Protein AF-X0Y8K2-F1 (afdb_monomer_lite)

pLDDT: mean 88.02, std 11.73, range [45.69, 98.31]

Structure (mmCIF, N/CA/C/O backbone):
data_AF-X0Y8K2-F1
#
_entry.id   AF-X0Y8K2-F1
#
loop_
_atom_site.group_PDB
_atom_site.id
_atom_site.type_symbol
_atom_site.label_atom_id
_atom_site.label_alt_id
_atom_site.label_comp_id
_atom_site.label_asym_id
_atom_site.label_entity_id
_atom_site.label_seq_id
_atom_site.pdbx_PDB_ins_code
_atom_site.Cartn_x
_atom_site.Cartn_y
_atom_site.Cartn_z
_atom_site.occupancy
_atom_site.B_iso_or_equiv
_atom_site.auth_seq_id
_atom_site.auth_comp_id
_atom_site.auth_asym_id
_atom_site.auth_atom_id
_atom_site.pdbx_PDB_model_num
ATOM 1 N N . ASN A 1 1 ? 6.240 12.258 16.664 1.00 70.44 1 ASN A N 1
ATOM 2 C CA . ASN A 1 1 ? 6.542 11.141 15.736 1.00 70.44 1 ASN A CA 1
ATOM 3 C C . ASN A 1 1 ? 5.474 10.070 15.923 1.00 70.44 1 ASN A C 1
ATOM 5 O O . ASN A 1 1 ? 5.512 9.379 16.932 1.00 70.44 1 ASN A O 1
ATOM 9 N N . ILE A 1 2 ? 4.526 9.967 14.984 1.00 82.00 2 ILE A N 1
ATOM 10 C CA . ILE A 1 2 ? 3.357 9.063 15.044 1.00 82.00 2 ILE A CA 1
ATOM 11 C C . ILE A 1 2 ? 3.775 7.587 15.203 1.00 82.00 2 ILE A C 1
ATOM 13 O O . ILE A 1 2 ? 3.076 6.825 15.855 1.00 82.00 2 ILE A O 1
ATOM 17 N N . LYS A 1 3 ? 4.962 7.187 14.711 1.00 82.06 3 LYS A N 1
ATOM 18 C CA . LYS A 1 3 ? 5.456 5.794 14.777 1.00 82.06 3 LYS A CA 1
ATOM 19 C C . LYS A 1 3 ? 5.640 5.234 16.194 1.00 82.06 3 LYS A C 1
ATOM 21 O O . LYS A 1 3 ? 5.830 4.033 16.331 1.00 82.06 3 LYS A O 1
ATOM 26 N N . LYS A 1 4 ? 5.695 6.093 17.216 1.00 90.62 4 LYS A N 1
ATOM 27 C CA . LYS A 1 4 ? 5.899 5.683 18.615 1.00 90.62 4 LYS A CA 1
ATOM 28 C C . LYS A 1 4 ? 4.590 5.443 19.366 1.00 90.62 4 LYS A C 1
ATOM 30 O O . LYS A 1 4 ? 4.645 4.973 20.492 1.00 90.62 4 LYS A O 1
ATOM 35 N N . LEU A 1 5 ? 3.461 5.802 18.761 1.00 93.62 5 LEU A N 1
ATOM 36 C CA . LEU A 1 5 ? 2.151 5.688 19.377 1.00 93.62 5 LEU A CA 1
ATOM 37 C C . LEU A 1 5 ? 1.551 4.315 19.080 1.00 93.62 5 LEU A C 1
ATOM 39 O O . LEU A 1 5 ? 1.656 3.794 17.967 1.00 93.62 5 LEU A O 1
ATOM 43 N N . THR A 1 6 ? 0.907 3.746 20.086 1.00 95.19 6 THR A N 1
ATOM 44 C CA . THR A 1 6 ? 0.021 2.591 19.966 1.00 95.19 6 THR A CA 1
ATOM 45 C C . THR A 1 6 ? -1.254 2.968 19.211 1.00 95.19 6 THR A C 1
ATOM 47 O O . THR A 1 6 ? -1.607 4.142 19.091 1.00 95.19 6 THR A O 1
ATOM 50 N N . LEU A 1 7 ? -1.995 1.966 18.728 1.00 93.25 7 LEU A N 1
ATOM 51 C CA . LEU A 1 7 ? -3.290 2.201 18.083 1.00 93.25 7 LEU A CA 1
ATOM 52 C C . LEU A 1 7 ? -4.264 2.946 19.012 1.00 93.25 7 LEU A C 1
ATOM 54 O O . LEU A 1 7 ? -4.947 3.859 18.564 1.00 93.25 7 LEU A O 1
ATOM 58 N N . VAL A 1 8 ? -4.285 2.598 20.302 1.00 94.88 8 VAL A N 1
ATOM 59 C CA . VAL A 1 8 ? -5.135 3.258 21.307 1.00 94.88 8 VAL A CA 1
ATOM 60 C C . VAL A 1 8 ? -4.773 4.737 21.439 1.00 94.88 8 VAL A C 1
ATOM 62 O O . VAL A 1 8 ? -5.652 5.593 21.422 1.00 94.88 8 VAL A O 1
ATOM 65 N N . GLU A 1 9 ? -3.482 5.061 21.506 1.00 95.94 9 GLU A N 1
ATOM 66 C CA . GLU A 1 9 ? -3.031 6.455 21.567 1.00 95.94 9 GLU A CA 1
ATOM 67 C C . GLU A 1 9 ? -3.372 7.230 20.290 1.00 95.94 9 GLU A C 1
ATOM 69 O O . GLU A 1 9 ? -3.782 8.383 20.379 1.00 95.94 9 GLU A O 1
ATOM 74 N N . LEU A 1 10 ? -3.261 6.606 19.111 1.00 95.25 10 LEU A N 1
ATOM 75 C CA . LEU A 1 10 ? -3.656 7.230 17.843 1.00 95.25 10 LEU A CA 1
ATOM 76 C C . LEU A 1 10 ? -5.156 7.516 17.779 1.00 95.25 10 LEU A C 1
ATOM 78 O O . LEU A 1 10 ? -5.551 8.578 17.307 1.00 95.25 10 LEU A O 1
ATOM 82 N N . LYS A 1 11 ? -5.983 6.597 18.280 1.00 94.69 11 LYS A N 1
ATOM 83 C CA . LYS A 1 11 ? -7.444 6.747 18.322 1.00 94.69 11 LYS A CA 1
ATOM 84 C C . LYS A 1 11 ? -7.908 7.854 19.267 1.00 94.69 11 LYS A C 1
ATOM 86 O O . LYS A 1 11 ? -8.941 8.473 19.034 1.00 94.69 11 LYS A O 1
ATOM 91 N N . ASN A 1 12 ? -7.104 8.164 20.280 1.00 94.56 12 ASN A N 1
ATOM 92 C C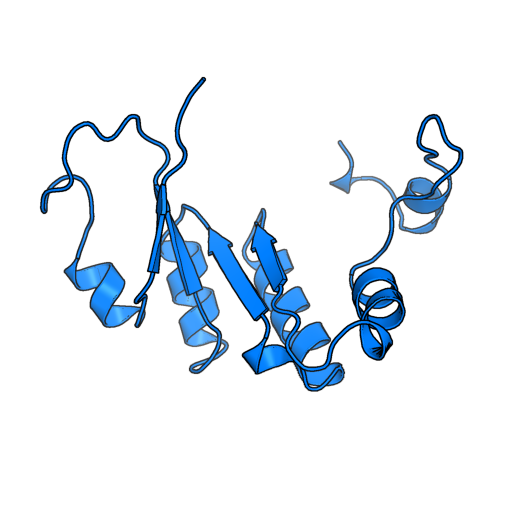A . ASN A 1 12 ? -7.359 9.282 21.182 1.00 94.56 12 ASN A CA 1
ATOM 93 C C . ASN A 1 12 ? -6.986 10.651 20.581 1.00 94.56 12 ASN A C 1
ATOM 95 O O . ASN A 1 12 ? -7.369 11.675 21.145 1.00 94.56 12 ASN A O 1
ATOM 99 N N . ILE A 1 13 ? -6.272 10.700 19.448 1.00 94.19 13 ILE A N 1
ATOM 100 C CA . ILE A 1 13 ? -6.016 11.951 18.726 1.00 94.19 13 ILE A CA 1
ATOM 101 C C . ILE A 1 13 ? -7.254 12.297 17.898 1.00 94.19 13 ILE A C 1
ATOM 103 O O . ILE A 1 13 ? -7.634 11.564 16.982 1.00 94.19 13 ILE A O 1
ATOM 107 N N . LYS A 1 14 ? -7.867 13.438 18.217 1.00 93.56 14 LYS A N 1
ATOM 108 C CA . LYS A 1 14 ? -9.054 13.955 17.534 1.00 93.56 14 LYS A CA 1
ATOM 109 C C . LYS A 1 14 ? -8.689 15.088 16.581 1.00 93.56 14 LYS A C 1
ATOM 111 O O . LYS A 1 14 ? -7.850 15.928 16.904 1.00 93.56 14 LYS A O 1
ATOM 116 N N . PHE A 1 15 ? -9.338 15.112 15.423 1.00 94.00 15 PHE A N 1
ATOM 117 C CA . PHE A 1 15 ? -9.383 16.291 14.559 1.00 94.00 15 PHE A CA 1
ATOM 118 C C . PHE A 1 15 ? -10.281 17.374 15.184 1.00 94.00 15 PHE A C 1
ATOM 120 O O . PHE A 1 15 ? -11.033 17.096 16.119 1.00 94.00 15 PHE A O 1
ATOM 127 N N . GLU A 1 16 ? -10.229 18.606 14.667 1.00 96.06 16 GLU A N 1
ATOM 128 C CA . GLU A 1 16 ? -11.033 19.739 15.174 1.00 96.06 16 GLU A CA 1
ATOM 129 C C . GLU A 1 16 ? -12.548 19.468 15.148 1.00 96.06 16 GLU A C 1
ATOM 131 O O . GLU A 1 16 ? -13.294 19.993 15.969 1.00 96.06 16 GLU A O 1
ATOM 136 N N . ASP A 1 17 ? -12.998 18.603 14.239 1.00 95.69 17 ASP A N 1
ATOM 137 C CA . ASP A 1 17 ? -14.390 18.167 14.097 1.00 95.69 17 ASP A CA 1
ATOM 138 C C . ASP A 1 17 ? -14.722 16.880 14.879 1.00 95.69 17 ASP A C 1
ATOM 140 O O . ASP A 1 17 ? -15.729 16.225 14.612 1.00 95.69 17 ASP A O 1
ATOM 144 N N . ASN A 1 18 ? -13.884 16.510 15.852 1.00 94.44 18 ASN A N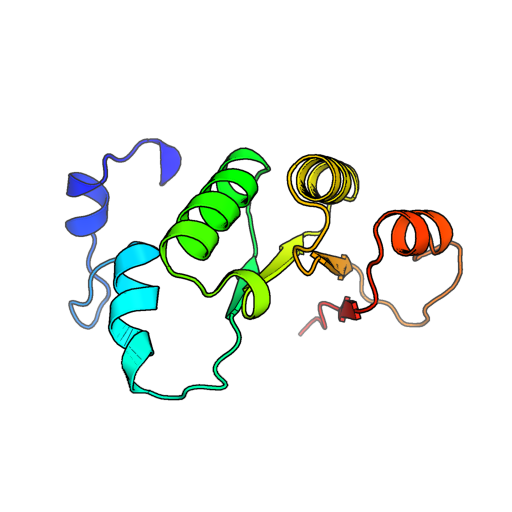 1
ATOM 145 C CA . ASN A 1 18 ? -13.993 15.318 16.700 1.00 94.44 18 ASN A CA 1
ATOM 146 C C . ASN A 1 18 ? -13.861 13.964 15.985 1.00 94.44 18 ASN A C 1
ATOM 148 O O . ASN A 1 18 ? -14.024 12.922 16.635 1.00 94.44 18 ASN A O 1
ATOM 152 N N . ARG A 1 19 ? -13.525 13.932 14.689 1.00 94.12 19 ARG A N 1
ATOM 153 C CA . ARG A 1 19 ? -13.183 12.672 14.016 1.00 94.12 19 ARG A CA 1
ATOM 154 C C . ARG A 1 19 ? -11.895 12.084 14.583 1.00 94.12 19 ARG A C 1
ATOM 156 O O . ARG A 1 19 ? -11.024 12.793 15.082 1.00 94.12 19 ARG A O 1
ATOM 163 N N . GLU A 1 20 ? -11.773 10.770 14.475 1.00 95.38 20 GLU A N 1
ATOM 164 C CA . GLU A 1 20 ? -10.572 10.023 14.851 1.00 95.38 20 GLU A CA 1
ATOM 165 C C . GLU A 1 20 ? -9.725 9.707 13.626 1.00 95.38 20 GLU A C 1
ATOM 167 O O . GLU A 1 20 ? -10.228 9.656 12.502 1.00 95.38 20 GLU A O 1
ATOM 172 N N . ILE A 1 21 ? -8.444 9.416 13.852 1.00 94.94 21 ILE A N 1
ATOM 173 C CA . ILE A 1 21 ? -7.589 8.832 12.819 1.00 94.94 21 ILE A CA 1
ATOM 174 C C . ILE A 1 21 ? -8.132 7.429 12.479 1.00 94.94 21 ILE A C 1
ATOM 176 O O . ILE A 1 21 ? -8.185 6.560 13.361 1.00 94.94 21 ILE A O 1
ATOM 180 N N . PRO A 1 22 ? -8.544 7.172 11.225 1.00 95.19 22 PRO A N 1
ATOM 181 C CA . PRO A 1 22 ? -9.011 5.856 10.831 1.00 95.19 22 PRO A CA 1
ATOM 182 C C . PRO A 1 22 ? -7.829 4.921 10.552 1.00 95.19 22 PRO A C 1
ATOM 184 O O . PRO A 1 22 ? -6.732 5.332 10.172 1.00 95.19 22 PRO A O 1
ATOM 187 N N . THR A 1 23 ? -8.076 3.633 10.718 1.00 95.31 23 THR A N 1
ATOM 188 C CA . THR A 1 23 ? -7.265 2.549 10.169 1.00 95.31 23 THR A CA 1
ATOM 189 C C . THR A 1 23 ? -7.660 2.301 8.716 1.00 95.31 23 THR A C 1
ATOM 191 O O . THR A 1 23 ? -8.770 2.622 8.296 1.00 95.31 23 THR A O 1
ATOM 194 N N . THR A 1 24 ? -6.778 1.668 7.945 1.00 94.81 24 THR A N 1
ATOM 195 C CA . THR A 1 24 ? -7.074 1.264 6.561 1.00 94.81 24 THR A CA 1
ATOM 196 C C . THR A 1 24 ? -8.328 0.387 6.468 1.00 94.81 24 THR A C 1
ATOM 198 O O . THR A 1 24 ? -9.157 0.601 5.592 1.00 94.81 24 THR A O 1
ATOM 201 N N . ILE A 1 25 ? -8.506 -0.541 7.414 1.00 95.06 25 ILE A N 1
ATOM 202 C CA . ILE A 1 25 ? -9.675 -1.431 7.490 1.00 95.06 25 ILE A CA 1
ATOM 203 C C . ILE A 1 25 ? -10.969 -0.629 7.662 1.00 95.06 25 ILE A C 1
ATOM 205 O O . ILE A 1 25 ? -11.954 -0.885 6.978 1.00 95.06 25 ILE A O 1
ATOM 209 N N . GLU A 1 26 ? -10.973 0.370 8.548 1.00 95.38 26 GLU A N 1
ATOM 210 C CA . GLU A 1 26 ? -12.149 1.227 8.741 1.00 95.38 26 GLU A CA 1
ATOM 211 C C . GLU A 1 26 ? -12.457 2.060 7.496 1.00 95.38 26 GLU A C 1
ATOM 213 O O . GLU A 1 26 ? -13.627 2.235 7.172 1.00 95.38 26 GLU A O 1
ATOM 218 N N . VAL A 1 27 ? -11.433 2.535 6.775 1.00 93.69 27 VAL A N 1
ATOM 219 C CA . VAL A 1 27 ? -11.628 3.245 5.500 1.00 93.69 27 VAL A CA 1
ATOM 220 C C . VAL A 1 27 ? -12.269 2.329 4.458 1.00 93.69 27 VAL A C 1
ATOM 222 O O . VAL A 1 27 ? -13.225 2.740 3.805 1.00 93.69 27 VAL A O 1
ATOM 225 N N . PHE A 1 28 ? -11.781 1.096 4.309 1.00 92.50 28 PHE A N 1
ATOM 226 C CA . PHE A 1 28 ? -12.334 0.140 3.345 1.00 92.50 28 PHE A CA 1
ATOM 227 C C . PHE A 1 28 ? -13.782 -0.230 3.683 1.00 92.50 28 PHE A C 1
ATOM 229 O O . PHE A 1 28 ? -14.653 -0.054 2.835 1.00 92.50 28 PHE A O 1
ATOM 236 N N . ASN A 1 29 ? -14.067 -0.598 4.936 1.00 91.62 29 ASN A N 1
ATOM 237 C CA . ASN A 1 29 ? -15.431 -0.883 5.403 1.00 91.62 29 ASN A CA 1
ATOM 238 C C . ASN A 1 29 ? -16.385 0.304 5.203 1.00 91.62 29 ASN A C 1
ATOM 240 O O . ASN A 1 29 ? -17.528 0.135 4.786 1.00 91.62 29 ASN A O 1
ATOM 244 N N . ALA A 1 30 ? -15.931 1.525 5.501 1.00 90.81 30 ALA A N 1
ATOM 245 C CA . ALA A 1 30 ? -16.769 2.710 5.361 1.00 90.81 30 ALA A CA 1
ATOM 246 C C . ALA A 1 30 ? -17.133 3.002 3.900 1.00 90.81 30 ALA A C 1
ATOM 248 O O . ALA A 1 30 ? -18.153 3.636 3.655 1.00 90.81 30 ALA A O 1
ATOM 249 N N . LEU A 1 31 ? -16.314 2.565 2.941 1.00 88.19 31 LEU A N 1
ATOM 250 C CA . LEU A 1 31 ? -16.473 2.873 1.520 1.00 88.19 31 LEU A CA 1
ATOM 251 C C . LEU A 1 31 ? -17.034 1.709 0.695 1.00 88.19 31 LEU A C 1
ATOM 253 O O . LEU A 1 31 ? -17.452 1.939 -0.437 1.00 88.19 31 LEU A O 1
ATOM 257 N N . GLU A 1 32 ? -17.119 0.509 1.274 1.00 82.00 32 GLU A N 1
ATOM 258 C CA . GLU A 1 32 ? -17.598 -0.723 0.631 1.00 82.00 32 GLU A CA 1
ATOM 259 C C . GLU A 1 32 ? -18.940 -0.538 -0.104 1.00 82.00 32 GLU A C 1
ATOM 261 O O . GLU A 1 32 ? -19.126 -1.040 -1.208 1.00 82.00 32 GLU A O 1
ATOM 266 N N . ASN A 1 33 ? -19.850 0.262 0.463 1.00 76.00 33 ASN A N 1
ATOM 267 C CA . ASN A 1 33 ? -21.205 0.456 -0.063 1.00 76.00 33 ASN A CA 1
ATOM 268 C C . ASN A 1 33 ? -21.380 1.677 -0.984 1.00 76.00 33 ASN A C 1
ATOM 270 O O . ASN A 1 33 ? -22.480 1.902 -1.489 1.00 76.00 33 ASN A O 1
ATOM 274 N N . TYR A 1 34 ? -20.349 2.508 -1.173 1.00 72.06 34 TYR A N 1
ATOM 275 C CA . TYR A 1 34 ? -20.523 3.822 -1.810 1.00 72.06 34 TYR A CA 1
ATOM 276 C C . TYR A 1 34 ? -20.330 3.816 -3.331 1.00 72.06 34 TYR A C 1
ATOM 278 O O . TYR A 1 34 ? -20.919 4.661 -4.003 1.00 72.06 34 TYR A O 1
ATOM 286 N N . ALA A 1 35 ? -19.561 2.874 -3.886 1.00 63.59 35 ALA A N 1
ATOM 287 C CA . ALA A 1 35 ? -19.498 2.615 -5.327 1.00 63.59 35 ALA A CA 1
ATOM 288 C C . ALA A 1 35 ? -18.709 1.331 -5.618 1.00 63.59 35 ALA A C 1
ATOM 290 O O . ALA A 1 35 ? -17.568 1.193 -5.178 1.00 63.59 35 ALA A O 1
ATOM 291 N N . ASN A 1 36 ? -19.260 0.445 -6.455 1.00 73.12 36 ASN A N 1
ATOM 292 C CA . ASN A 1 36 ? -18.552 -0.760 -6.911 1.00 73.12 36 ASN A CA 1
ATOM 293 C C . ASN A 1 36 ? -17.248 -0.437 -7.667 1.00 73.12 36 ASN A C 1
ATOM 295 O O . ASN A 1 36 ? -16.326 -1.253 -7.655 1.00 73.12 36 ASN A O 1
ATOM 299 N N . ASP A 1 37 ? -17.149 0.764 -8.246 1.00 82.62 37 ASP A N 1
ATOM 300 C CA . ASP A 1 37 ? -16.041 1.200 -9.105 1.00 82.62 37 ASP A CA 1
ATOM 301 C C . ASP A 1 37 ? -15.021 2.111 -8.400 1.00 82.62 37 ASP A C 1
ATOM 303 O O . ASP A 1 37 ? -14.168 2.719 -9.055 1.00 82.62 37 ASP A O 1
ATOM 307 N N . LEU A 1 38 ? -15.097 2.248 -7.071 1.00 89.12 38 LEU A N 1
ATOM 308 C CA . LEU A 1 38 ? -14.145 3.074 -6.333 1.00 89.12 38 LEU A CA 1
ATOM 309 C C . LEU A 1 38 ? -12.722 2.506 -6.455 1.00 89.12 38 LEU A C 1
ATOM 311 O O . LEU A 1 38 ? -12.499 1.314 -6.256 1.00 89.12 38 LEU A O 1
ATOM 315 N N . ARG A 1 39 ? -11.751 3.378 -6.743 1.00 91.56 39 ARG A N 1
ATOM 316 C CA . ARG A 1 39 ? -10.318 3.052 -6.755 1.00 91.56 39 ARG A CA 1
ATOM 317 C C . ARG A 1 39 ? -9.587 3.824 -5.669 1.00 91.56 39 ARG A C 1
ATOM 319 O O . ARG A 1 39 ? -9.899 4.985 -5.410 1.00 91.56 39 ARG A O 1
ATOM 326 N N . TYR A 1 40 ? -8.587 3.188 -5.076 1.00 93.50 40 TYR A N 1
ATOM 327 C CA . TYR A 1 40 ? -7.790 3.743 -3.993 1.00 93.50 40 TYR A CA 1
ATOM 328 C C . TYR A 1 40 ? -6.381 4.031 -4.495 1.00 93.50 40 TYR A C 1
ATOM 330 O O . TYR A 1 40 ? -5.648 3.117 -4.855 1.00 93.50 40 TYR A O 1
ATOM 338 N N . SER A 1 41 ? -5.991 5.303 -4.481 1.00 94.44 41 SER A N 1
ATOM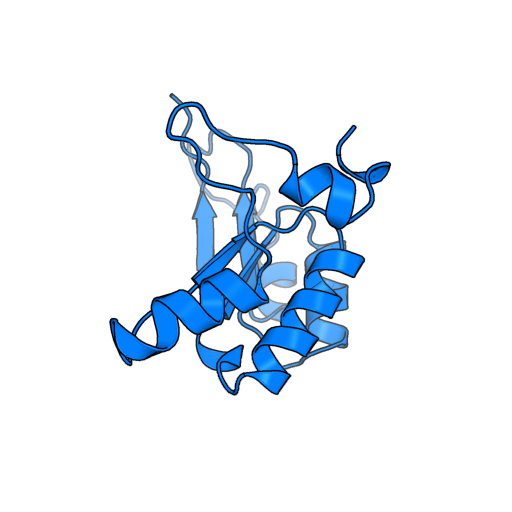 339 C CA . SER A 1 41 ? -4.598 5.711 -4.664 1.00 94.44 41 SER A CA 1
ATOM 340 C C . SER A 1 41 ? -3.967 5.884 -3.288 1.00 94.44 41 SER A C 1
ATOM 342 O O . SER A 1 41 ? -4.419 6.717 -2.501 1.00 94.44 41 SER A O 1
ATOM 344 N N . CYS A 1 42 ? -2.953 5.085 -2.976 1.00 96.19 42 CYS A N 1
ATOM 345 C CA . CYS A 1 42 ? -2.365 5.010 -1.646 1.00 96.19 42 CYS A CA 1
ATOM 346 C C . CYS A 1 42 ? -0.884 5.388 -1.672 1.00 96.19 42 CYS A C 1
ATOM 348 O O . CYS A 1 42 ? -0.040 4.576 -2.058 1.00 96.19 42 CYS A O 1
ATOM 350 N N . ASP A 1 43 ? -0.570 6.581 -1.162 1.00 94.81 43 ASP A N 1
ATOM 351 C CA . ASP A 1 43 ? 0.808 6.957 -0.860 1.00 94.81 43 ASP A CA 1
ATOM 352 C C . ASP A 1 43 ? 1.314 6.150 0.331 1.00 94.81 43 ASP A C 1
ATOM 354 O O . ASP A 1 43 ? 0.720 6.139 1.416 1.00 94.81 43 ASP A O 1
ATOM 358 N N . ILE A 1 44 ? 2.447 5.485 0.138 1.00 95.25 44 ILE A N 1
ATOM 359 C CA . ILE A 1 44 ? 3.115 4.744 1.202 1.00 95.25 44 ILE A CA 1
ATOM 360 C C . ILE A 1 44 ? 4.352 5.495 1.682 1.00 95.25 44 ILE A C 1
ATOM 362 O O . ILE A 1 44 ? 4.928 6.331 0.996 1.00 95.25 44 ILE A O 1
ATOM 366 N N . ARG A 1 45 ? 4.744 5.213 2.924 1.00 90.00 45 ARG A N 1
ATOM 367 C CA . ARG A 1 45 ? 5.940 5.810 3.534 1.00 90.00 45 ARG A CA 1
ATOM 368 C C . ARG A 1 45 ? 7.154 4.890 3.462 1.00 90.00 45 ARG A C 1
ATOM 370 O O . ARG A 1 45 ? 8.292 5.349 3.502 1.00 90.00 45 ARG A O 1
ATOM 377 N N . ASP A 1 46 ? 6.915 3.586 3.538 1.00 93.31 46 ASP A N 1
ATOM 378 C CA . ASP A 1 46 ? 7.952 2.568 3.559 1.00 93.31 46 ASP A CA 1
ATOM 379 C C . ASP A 1 46 ? 7.410 1.228 3.054 1.00 93.31 46 ASP A C 1
ATOM 381 O O . ASP A 1 46 ? 6.200 0.990 3.009 1.00 93.31 46 ASP A O 1
ATOM 385 N N . ILE A 1 47 ? 8.335 0.336 2.692 1.00 96.81 47 ILE A N 1
ATOM 386 C CA . ILE A 1 47 ? 8.009 -0.988 2.158 1.00 96.81 47 ILE A CA 1
ATOM 387 C C . ILE A 1 47 ? 7.104 -1.793 3.090 1.00 96.81 47 ILE A C 1
ATOM 389 O O . ILE A 1 47 ? 6.198 -2.470 2.619 1.00 96.81 47 ILE A O 1
ATOM 393 N N . LYS A 1 48 ? 7.313 -1.715 4.409 1.00 96.25 48 LYS A N 1
ATOM 394 C CA . LYS A 1 48 ? 6.529 -2.497 5.369 1.00 96.25 48 LYS A CA 1
ATOM 395 C C . LYS A 1 48 ? 5.060 -2.080 5.323 1.00 96.25 48 LYS A C 1
ATOM 397 O O . LYS A 1 48 ? 4.189 -2.943 5.365 1.00 96.25 48 LYS A O 1
ATOM 402 N N . THR A 1 49 ? 4.792 -0.778 5.221 1.00 95.56 49 THR A N 1
ATOM 403 C CA . THR A 1 49 ? 3.434 -0.265 5.012 1.00 95.56 49 THR A CA 1
ATOM 404 C C . THR A 1 49 ? 2.843 -0.753 3.689 1.00 95.56 49 THR A C 1
ATOM 406 O O . THR A 1 49 ? 1.705 -1.209 3.694 1.00 95.56 49 THR A O 1
ATOM 409 N N . GLY A 1 50 ? 3.607 -0.723 2.592 1.00 97.56 50 GLY A N 1
ATOM 410 C CA . GLY A 1 50 ? 3.140 -1.213 1.289 1.00 97.56 50 GLY A CA 1
ATOM 411 C C . GLY A 1 50 ? 2.783 -2.702 1.291 1.00 97.56 50 GLY A C 1
ATOM 412 O O . GLY A 1 50 ? 1.703 -3.067 0.843 1.00 97.56 50 GLY A O 1
ATOM 413 N N . LEU A 1 51 ? 3.633 -3.551 1.875 1.00 98.31 51 LEU A N 1
ATOM 414 C CA . LEU A 1 51 ? 3.356 -4.986 2.013 1.00 98.31 51 LEU A CA 1
ATOM 415 C C . LEU A 1 51 ? 2.083 -5.234 2.829 1.00 98.31 51 LEU A C 1
ATOM 417 O O . LEU A 1 51 ? 1.210 -5.978 2.401 1.00 98.31 51 LEU A O 1
ATOM 421 N N . LYS A 1 52 ? 1.926 -4.546 3.969 1.00 97.56 52 LYS A N 1
ATOM 422 C CA . LYS A 1 52 ? 0.734 -4.737 4.803 1.00 97.56 52 LYS A CA 1
ATOM 423 C C . LYS A 1 52 ? -0.547 -4.228 4.133 1.00 97.56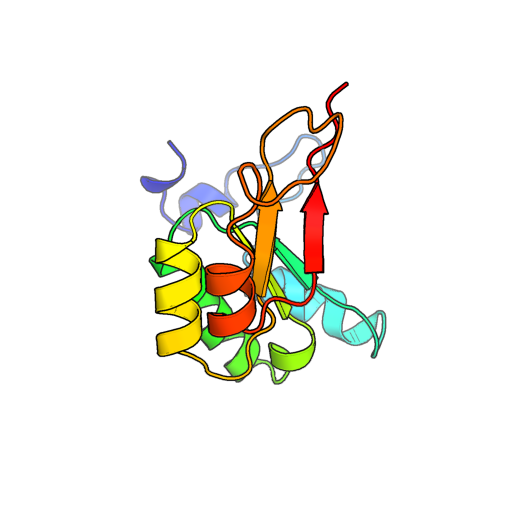 52 LYS A C 1
ATOM 425 O O . LYS A 1 52 ? -1.617 -4.770 4.394 1.00 97.56 52 LYS A O 1
ATOM 430 N N . LEU A 1 53 ? -0.452 -3.201 3.289 1.00 98.06 53 LEU A N 1
ATOM 431 C CA . LEU A 1 53 ? -1.575 -2.734 2.478 1.00 98.06 53 LEU A CA 1
ATOM 432 C C . LEU A 1 53 ? -2.003 -3.796 1.455 1.00 98.06 53 LEU A C 1
ATOM 434 O O . LEU A 1 53 ? -3.200 -4.024 1.319 1.00 98.06 53 LEU A O 1
ATOM 438 N N . ILE A 1 54 ? -1.048 -4.466 0.794 1.00 98.25 54 ILE A N 1
ATOM 439 C CA . ILE A 1 54 ? -1.329 -5.579 -0.131 1.00 98.25 54 ILE A CA 1
ATOM 440 C C . ILE A 1 54 ? -2.056 -6.714 0.601 1.00 98.25 54 ILE A C 1
ATOM 442 O O . ILE A 1 54 ? -3.076 -7.188 0.102 1.00 98.25 54 ILE A O 1
ATOM 446 N N . ASP A 1 55 ? -1.595 -7.093 1.800 1.00 98.06 55 ASP A N 1
ATOM 447 C CA . ASP A 1 55 ? -2.260 -8.118 2.619 1.00 98.06 55 ASP A CA 1
ATOM 448 C C . ASP A 1 55 ? -3.722 -7.747 2.898 1.00 98.06 55 ASP A C 1
ATOM 450 O O . ASP A 1 55 ? -4.629 -8.515 2.595 1.00 98.06 55 ASP A O 1
ATOM 454 N N . ILE A 1 56 ? -3.959 -6.541 3.429 1.00 97.00 56 ILE A N 1
ATOM 455 C CA . ILE A 1 56 ? -5.308 -6.083 3.794 1.00 97.00 56 ILE A CA 1
ATOM 456 C C . ILE A 1 56 ? -6.202 -6.001 2.551 1.00 97.00 56 ILE A C 1
ATOM 458 O O . ILE A 1 56 ? -7.345 -6.436 2.587 1.00 97.00 56 ILE A O 1
ATOM 462 N N . ALA A 1 57 ? -5.701 -5.469 1.438 1.00 95.69 57 ALA A N 1
ATOM 463 C CA . ALA A 1 57 ? -6.481 -5.365 0.208 1.00 95.69 57 ALA A CA 1
ATOM 464 C C . ALA A 1 57 ? -6.839 -6.734 -0.389 1.00 95.69 57 ALA A C 1
ATOM 466 O O . ALA A 1 57 ? -7.906 -6.886 -0.981 1.00 95.69 57 ALA A O 1
ATOM 467 N N . THR A 1 58 ? -5.965 -7.727 -0.208 1.00 96.12 58 THR A N 1
ATOM 468 C CA . THR A 1 58 ? -6.226 -9.119 -0.596 1.00 96.12 58 THR A CA 1
ATOM 469 C C . THR A 1 58 ? -7.292 -9.743 0.301 1.00 96.12 58 THR A C 1
ATOM 471 O O . THR A 1 58 ? -8.211 -10.377 -0.205 1.00 96.12 58 THR A O 1
ATOM 474 N N . GLU A 1 59 ? -7.213 -9.527 1.618 1.00 95.50 59 GLU A N 1
ATOM 475 C CA . GLU A 1 59 ? -8.225 -9.986 2.584 1.00 95.50 59 GLU A CA 1
ATOM 476 C C . GLU A 1 59 ? -9.622 -9.406 2.289 1.00 95.50 59 GLU A C 1
ATOM 478 O O . GLU A 1 59 ? -10.627 -10.061 2.552 1.00 95.50 59 GLU A O 1
ATOM 483 N N . PHE A 1 60 ? -9.677 -8.200 1.719 1.00 93.06 60 PHE A N 1
ATOM 484 C CA . PHE A 1 60 ? -10.907 -7.495 1.349 1.00 93.06 60 PHE A CA 1
ATOM 485 C C . PHE A 1 60 ? -11.398 -7.767 -0.083 1.00 93.06 60 PHE A C 1
ATOM 487 O O . PHE A 1 60 ? -12.429 -7.224 -0.462 1.00 93.06 60 PHE A O 1
ATOM 494 N N . ASP A 1 61 ? -10.678 -8.564 -0.882 1.00 92.62 61 ASP A N 1
ATOM 495 C CA . ASP A 1 61 ? -10.977 -8.797 -2.307 1.00 92.62 61 ASP A CA 1
ATOM 496 C C . ASP A 1 61 ? -11.106 -7.495 -3.133 1.00 92.62 61 ASP A C 1
ATOM 498 O O . ASP A 1 61 ? -11.983 -7.335 -3.979 1.00 92.62 61 ASP A O 1
ATOM 502 N N . ILE A 1 62 ? -10.223 -6.524 -2.862 1.00 93.12 62 ILE A N 1
ATOM 503 C CA . ILE A 1 62 ? -10.176 -5.224 -3.564 1.00 93.12 62 ILE A CA 1
ATOM 504 C C . ILE A 1 62 ? -8.792 -4.897 -4.130 1.00 93.12 62 ILE A C 1
ATOM 506 O O . ILE A 1 62 ? -8.512 -3.745 -4.464 1.00 93.12 62 ILE A O 1
ATOM 510 N N . LEU A 1 63 ? -7.885 -5.876 -4.200 1.00 95.31 63 LEU A N 1
ATOM 511 C CA . LEU A 1 63 ? -6.499 -5.655 -4.627 1.00 95.31 63 LEU A CA 1
ATOM 512 C C . LEU A 1 63 ? -6.406 -5.014 -6.024 1.00 95.31 63 LEU A C 1
ATOM 514 O O . LEU A 1 63 ? -5.532 -4.186 -6.267 1.00 95.31 63 LEU A O 1
ATOM 518 N N . ASP A 1 64 ? -7.329 -5.355 -6.923 1.00 94.25 64 ASP A N 1
ATOM 519 C CA . ASP A 1 64 ? -7.458 -4.797 -8.274 1.00 94.25 64 ASP A CA 1
ATOM 520 C C . ASP A 1 64 ? -7.894 -3.319 -8.296 1.00 94.25 64 ASP A C 1
ATOM 522 O O . ASP A 1 64 ? -7.719 -2.631 -9.305 1.00 94.25 64 ASP A O 1
ATOM 526 N N . LYS A 1 65 ? -8.417 -2.814 -7.174 1.00 93.69 65 LYS A N 1
ATOM 527 C CA . LYS A 1 65 ? -8.825 -1.418 -6.969 1.00 93.69 65 LYS A CA 1
ATOM 528 C C . LYS A 1 65 ? -7.760 -0.583 -6.256 1.00 93.69 65 LYS A C 1
ATOM 530 O O . LYS A 1 65 ? -7.962 0.623 -6.105 1.00 93.69 65 LYS A O 1
ATOM 535 N N . ILE A 1 66 ? -6.655 -1.187 -5.809 1.00 95.88 66 ILE A N 1
ATOM 536 C CA . ILE A 1 66 ? -5.556 -0.491 -5.129 1.00 95.88 66 ILE A CA 1
ATOM 537 C C . ILE A 1 66 ? -4.459 -0.100 -6.118 1.00 95.88 66 ILE A C 1
ATOM 539 O O . ILE A 1 66 ? -3.936 -0.924 -6.867 1.00 95.88 66 ILE A O 1
ATOM 543 N N . GLU A 1 67 ? -4.039 1.157 -6.036 1.00 96.88 67 GLU A N 1
ATOM 544 C CA . GLU A 1 67 ? -2.862 1.699 -6.701 1.00 96.88 67 GLU A CA 1
ATOM 545 C C . GLU A 1 67 ? -1.895 2.213 -5.630 1.00 96.88 67 GLU A C 1
ATOM 547 O O . GLU A 1 67 ? -2.237 3.102 -4.851 1.00 96.88 67 GLU A O 1
ATOM 552 N N . ILE A 1 68 ? -0.686 1.649 -5.561 1.00 97.69 68 ILE A N 1
ATOM 553 C CA . ILE A 1 68 ? 0.338 2.103 -4.611 1.00 97.69 68 ILE A CA 1
ATOM 554 C C . ILE A 1 68 ? 1.230 3.137 -5.294 1.00 97.69 68 ILE A C 1
ATOM 556 O O . ILE A 1 68 ? 1.887 2.831 -6.294 1.00 97.69 68 ILE A O 1
ATOM 560 N N . THR A 1 69 ? 1.278 4.342 -4.728 1.00 95.25 69 THR A N 1
ATOM 561 C CA . THR A 1 69 ? 2.095 5.460 -5.209 1.00 95.25 69 THR A CA 1
ATOM 562 C C . THR A 1 69 ? 3.350 5.619 -4.351 1.00 95.25 69 THR A C 1
ATOM 564 O O . THR A 1 69 ? 3.288 5.674 -3.121 1.00 95.25 69 THR A O 1
ATOM 567 N N . GLU A 1 70 ? 4.519 5.682 -4.993 1.00 94.31 70 GLU A N 1
ATOM 568 C CA . GLU A 1 70 ? 5.808 5.836 -4.304 1.00 94.31 70 GLU A CA 1
ATOM 569 C C . GLU A 1 70 ? 6.874 6.431 -5.240 1.00 94.31 70 GLU A C 1
ATOM 571 O O . GLU A 1 70 ? 6.867 6.234 -6.456 1.00 94.31 70 GLU A O 1
ATOM 576 N N . ARG A 1 71 ? 7.813 7.180 -4.661 1.00 90.88 71 ARG A N 1
ATOM 577 C CA . ARG A 1 71 ? 8.912 7.853 -5.366 1.00 90.88 71 ARG A CA 1
ATOM 578 C C . ARG A 1 71 ? 10.133 6.949 -5.505 1.00 90.88 71 ARG A C 1
ATOM 580 O O . ARG A 1 71 ? 10.906 7.083 -6.439 1.00 90.88 71 ARG A O 1
ATOM 587 N N . ASN A 1 72 ? 10.360 6.033 -4.566 1.00 90.88 72 ASN A N 1
ATOM 588 C CA . ASN A 1 72 ? 11.548 5.183 -4.582 1.00 90.88 72 ASN A CA 1
ATOM 589 C C . ASN A 1 72 ? 11.334 3.884 -5.382 1.00 90.88 72 ASN A C 1
ATOM 591 O O . ASN A 1 72 ? 10.638 2.974 -4.926 1.00 90.88 72 ASN A O 1
ATOM 595 N N . HIS A 1 73 ? 12.021 3.743 -6.521 1.00 89.81 73 HIS A N 1
ATOM 596 C CA . HIS A 1 73 ? 11.979 2.529 -7.349 1.00 89.81 73 HIS A CA 1
ATOM 597 C C . HIS A 1 73 ? 12.340 1.245 -6.594 1.00 89.81 73 HIS A C 1
ATOM 599 O O . HIS A 1 73 ? 11.734 0.210 -6.842 1.00 89.81 73 HIS A O 1
ATOM 605 N N . ASN A 1 74 ? 13.263 1.287 -5.627 1.00 92.06 74 ASN A N 1
ATOM 606 C CA . ASN A 1 74 ? 13.630 0.094 -4.855 1.00 92.06 74 ASN A CA 1
ATOM 607 C C . ASN A 1 74 ? 12.487 -0.397 -3.959 1.00 92.06 74 ASN A C 1
ATOM 609 O O . ASN A 1 74 ? 12.407 -1.586 -3.652 1.00 92.06 74 ASN A O 1
ATOM 613 N N . VAL A 1 75 ? 11.613 0.510 -3.511 1.00 95.69 75 VAL A N 1
ATOM 614 C CA . VAL A 1 75 ? 10.400 0.125 -2.783 1.00 95.69 75 VAL A CA 1
ATOM 615 C C . VAL A 1 75 ? 9.426 -0.530 -3.757 1.00 95.69 75 VAL A C 1
ATOM 617 O O . VAL A 1 75 ? 8.980 -1.643 -3.495 1.00 95.69 75 VAL A O 1
ATOM 620 N N . LEU A 1 76 ? 9.176 0.103 -4.907 1.00 95.38 76 LEU A N 1
ATOM 621 C CA . LEU A 1 76 ? 8.287 -0.419 -5.949 1.00 95.38 76 LEU A CA 1
ATOM 622 C C . LEU A 1 76 ? 8.727 -1.800 -6.467 1.00 95.38 76 LEU A C 1
ATOM 624 O O . LEU A 1 76 ? 7.894 -2.695 -6.585 1.00 95.38 76 LEU A O 1
ATOM 628 N N . LEU A 1 77 ? 10.028 -2.011 -6.684 1.00 95.44 77 LEU A N 1
ATOM 629 C CA . LEU A 1 77 ? 10.610 -3.301 -7.067 1.00 95.44 77 LEU A CA 1
ATOM 630 C C . LEU A 1 77 ? 10.245 -4.401 -6.079 1.00 95.44 77 LEU A C 1
ATOM 632 O O . LEU A 1 77 ? 9.717 -5.436 -6.470 1.00 95.44 77 LEU A O 1
ATOM 636 N N . LYS A 1 78 ? 10.463 -4.162 -4.788 1.00 97.44 78 LYS A N 1
ATOM 637 C CA . LYS A 1 78 ? 10.179 -5.170 -3.766 1.00 97.44 78 LYS A CA 1
ATOM 638 C C . LYS A 1 78 ? 8.681 -5.434 -3.605 1.00 97.44 78 LYS A C 1
ATOM 640 O O . LYS A 1 78 ? 8.290 -6.563 -3.324 1.00 97.44 78 LYS A O 1
ATOM 645 N N . LEU A 1 79 ? 7.831 -4.426 -3.818 1.00 97.94 79 LEU A N 1
ATOM 646 C CA . LEU A 1 79 ? 6.381 -4.635 -3.871 1.00 97.94 79 LEU A CA 1
ATOM 647 C C . LEU A 1 79 ? 5.982 -5.483 -5.088 1.00 97.94 79 LEU A C 1
ATOM 649 O O . LEU A 1 79 ? 5.160 -6.380 -4.948 1.00 97.94 79 LEU A O 1
ATOM 653 N N . ARG A 1 80 ? 6.608 -5.267 -6.254 1.00 97.25 80 ARG A N 1
ATOM 654 C CA . ARG A 1 80 ? 6.418 -6.089 -7.464 1.00 97.25 80 ARG A CA 1
ATOM 655 C C . ARG A 1 80 ? 6.980 -7.509 -7.319 1.00 97.25 80 ARG A C 1
ATOM 657 O O . ARG A 1 80 ? 6.516 -8.448 -7.971 1.00 97.25 80 ARG A O 1
ATOM 664 N N . GLU A 1 81 ? 8.021 -7.695 -6.516 1.00 97.31 81 GLU A N 1
ATOM 665 C CA . GLU A 1 81 ? 8.524 -9.019 -6.141 1.00 97.31 81 GLU A CA 1
ATOM 666 C C . GLU A 1 81 ? 7.506 -9.774 -5.295 1.00 97.31 81 GLU A C 1
ATOM 668 O O . GLU A 1 81 ? 7.256 -10.946 -5.578 1.00 97.31 81 GLU A O 1
ATOM 673 N N . TYR A 1 82 ? 6.904 -9.077 -4.331 1.00 98.19 82 TYR A N 1
ATOM 674 C CA . TYR A 1 82 ? 5.899 -9.615 -3.425 1.00 98.19 82 TYR A CA 1
ATOM 675 C C . TYR A 1 82 ? 4.580 -9.948 -4.129 1.00 98.19 82 TYR A C 1
ATOM 677 O O . TYR A 1 82 ? 4.088 -11.065 -3.994 1.00 98.19 82 TYR A O 1
ATOM 685 N N . ASP A 1 83 ? 4.048 -9.022 -4.933 1.00 97.81 83 ASP A N 1
ATOM 686 C CA . ASP A 1 83 ? 2.841 -9.239 -5.725 1.00 97.81 83 ASP A CA 1
ATOM 687 C C . ASP A 1 83 ? 3.032 -8.831 -7.197 1.00 97.81 83 ASP A C 1
ATOM 689 O O . ASP A 1 83 ? 3.405 -7.709 -7.558 1.00 97.81 83 ASP A O 1
ATOM 693 N N . LYS A 1 84 ? 2.764 -9.778 -8.100 1.00 95.31 84 LYS A N 1
ATOM 694 C CA . LYS A 1 84 ? 3.000 -9.604 -9.542 1.00 95.31 84 LYS A CA 1
ATOM 695 C C . LYS A 1 84 ? 1.915 -8.800 -10.254 1.00 95.31 84 LYS A C 1
ATOM 697 O O . LYS A 1 84 ? 2.128 -8.442 -11.412 1.00 95.31 84 LYS A O 1
ATOM 702 N N . LYS A 1 85 ? 0.780 -8.541 -9.602 1.00 93.50 85 LYS A N 1
ATOM 703 C CA . LYS A 1 85 ? -0.419 -7.937 -10.194 1.00 93.50 85 LYS A CA 1
ATOM 704 C C . LYS A 1 85 ? -0.758 -6.563 -9.622 1.00 93.50 85 LYS A C 1
ATOM 706 O O . LYS A 1 85 ? -1.437 -5.811 -10.311 1.00 93.50 85 LYS A O 1
ATOM 711 N N . ILE A 1 86 ? -0.267 -6.212 -8.431 1.00 96.94 86 ILE A N 1
ATOM 712 C CA . ILE A 1 86 ? -0.547 -4.929 -7.777 1.00 96.94 86 ILE A CA 1
ATOM 713 C C . ILE A 1 86 ? -0.244 -3.768 -8.722 1.00 96.94 86 ILE A C 1
ATOM 715 O O . ILE A 1 86 ? 0.804 -3.740 -9.380 1.00 96.94 86 ILE A O 1
ATOM 719 N N . LYS A 1 87 ? -1.155 -2.802 -8.814 1.00 97.25 87 LYS A N 1
ATOM 720 C CA . LYS A 1 87 ? -0.913 -1.611 -9.618 1.00 97.25 87 LYS A CA 1
ATOM 721 C C . LYS A 1 87 ? 0.045 -0.689 -8.867 1.00 97.25 87 LYS A C 1
ATOM 723 O O . LYS A 1 87 ? -0.205 -0.292 -7.731 1.00 97.25 87 LYS A O 1
ATOM 728 N N . LEU A 1 88 ? 1.166 -0.382 -9.511 1.00 97.25 88 LEU A N 1
ATOM 729 C CA . LEU A 1 88 ? 2.215 0.480 -8.980 1.00 97.25 88 LEU A CA 1
ATOM 730 C C . LEU A 1 88 ? 2.273 1.757 -9.810 1.00 97.25 88 LEU A C 1
ATOM 732 O O . LEU A 1 88 ? 2.169 1.706 -11.036 1.00 97.25 88 LEU A O 1
ATOM 736 N N . VAL A 1 89 ? 2.455 2.885 -9.136 1.00 94.62 89 VAL A N 1
ATOM 737 C CA . VAL A 1 89 ? 2.543 4.207 -9.753 1.00 94.62 89 VAL A CA 1
ATOM 738 C C . VAL A 1 89 ? 3.796 4.890 -9.227 1.00 94.62 89 VAL A C 1
ATOM 740 O O . VAL A 1 89 ? 3.992 5.020 -8.017 1.00 94.62 89 VAL A O 1
ATOM 743 N N . HIS A 1 90 ? 4.660 5.325 -10.141 1.00 91.69 90 HIS A N 1
ATOM 744 C CA . HIS A 1 90 ? 5.854 6.072 -9.767 1.00 91.69 90 HIS A CA 1
ATOM 745 C C . HIS A 1 90 ? 5.520 7.559 -9.617 1.00 91.69 90 HIS A C 1
ATOM 747 O O . HIS A 1 90 ? 4.996 8.176 -10.546 1.00 91.69 90 HIS A O 1
ATOM 753 N N . THR A 1 91 ? 5.816 8.132 -8.450 1.00 89.38 91 THR A N 1
ATOM 754 C CA . THR A 1 91 ? 5.619 9.563 -8.191 1.00 89.38 91 THR A CA 1
ATOM 755 C C . THR A 1 91 ? 6.906 10.336 -8.461 1.00 89.38 91 THR A C 1
ATOM 757 O O . THR A 1 91 ? 7.911 10.118 -7.786 1.00 89.38 91 THR A O 1
ATOM 760 N N . LEU A 1 92 ? 6.855 11.289 -9.391 1.00 84.25 92 LEU A N 1
ATOM 761 C CA . LEU A 1 92 ? 7.956 12.201 -9.694 1.00 84.25 92 LEU A CA 1
ATOM 762 C C . LEU A 1 92 ? 7.880 13.448 -8.810 1.00 84.25 92 LEU A C 1
ATOM 764 O O . LEU A 1 92 ? 6.816 14.046 -8.643 1.00 84.25 92 LEU A O 1
ATOM 768 N N . THR A 1 93 ? 9.016 13.828 -8.226 1.00 70.75 93 THR A N 1
ATOM 769 C CA . THR A 1 93 ? 9.105 14.869 -7.187 1.00 70.75 93 THR A CA 1
ATOM 770 C C . THR A 1 93 ? 9.481 16.249 -7.692 1.00 70.75 93 THR A C 1
ATOM 772 O O . THR A 1 93 ? 9.407 17.218 -6.933 1.00 70.75 93 THR A O 1
ATOM 775 N N . ASP A 1 94 ? 9.894 16.336 -8.950 1.00 65.94 94 ASP A N 1
ATOM 776 C CA . ASP A 1 94 ? 10.552 17.523 -9.470 1.00 65.94 94 ASP A CA 1
ATOM 777 C C . ASP A 1 94 ? 9.581 18.361 -10.301 1.00 65.94 94 ASP A C 1
ATOM 779 O O . ASP A 1 94 ? 8.609 17.857 -10.868 1.00 65.94 94 ASP A O 1
ATOM 783 N N . SER A 1 95 ? 9.857 19.664 -10.384 1.00 60.03 95 SER A N 1
ATOM 784 C CA . SER A 1 95 ? 9.188 20.597 -11.293 1.00 60.03 95 SER A CA 1
ATOM 785 C C . SER A 1 95 ? 9.570 20.257 -12.732 1.00 60.03 95 SER A C 1
ATOM 787 O O . SER A 1 95 ? 10.414 20.908 -13.347 1.00 60.03 95 SER A O 1
ATOM 789 N N . ILE A 1 96 ? 8.995 19.177 -13.250 1.00 60.47 96 ILE A N 1
ATOM 790 C CA . ILE A 1 96 ? 9.292 18.658 -14.576 1.00 60.47 96 ILE A CA 1
ATOM 791 C C . ILE A 1 96 ? 8.696 19.617 -15.603 1.00 60.47 96 ILE A C 1
ATOM 793 O O . ILE A 1 96 ? 7.493 19.628 -15.853 1.00 60.47 96 ILE A O 1
ATOM 797 N N . SER A 1 97 ? 9.557 20.431 -16.211 1.00 58.69 97 SER A N 1
ATOM 798 C CA . SER A 1 97 ? 9.222 21.246 -17.383 1.00 58.69 97 SER A CA 1
ATOM 799 C C . SER A 1 97 ? 9.167 20.415 -18.671 1.00 58.69 97 SER A C 1
ATOM 801 O O . SER A 1 97 ? 8.529 20.820 -19.640 1.00 58.69 97 SER A O 1
ATOM 803 N N . SER A 1 98 ? 9.813 19.243 -18.681 1.00 61.16 98 SER A N 1
ATOM 804 C CA . SER A 1 98 ? 9.823 18.278 -19.786 1.00 61.16 98 SER A CA 1
ATOM 805 C C . SER A 1 98 ? 10.190 16.885 -19.274 1.00 61.16 98 SER A C 1
ATOM 807 O O . SER A 1 98 ? 11.111 16.791 -18.473 1.00 61.16 98 SER A O 1
ATOM 809 N N . ILE A 1 99 ? 9.541 15.820 -19.750 1.00 62.31 99 ILE A N 1
ATOM 810 C CA . ILE A 1 99 ? 9.923 14.426 -19.459 1.00 62.31 99 ILE A CA 1
ATOM 811 C C . ILE A 1 99 ? 10.910 13.964 -20.537 1.00 62.31 99 ILE A C 1
ATOM 813 O O . ILE A 1 99 ? 10.607 14.058 -21.725 1.00 62.31 99 ILE A O 1
ATOM 817 N N . ASN A 1 100 ? 12.082 13.476 -20.134 1.00 65.81 100 ASN A N 1
ATOM 818 C CA . ASN A 1 100 ? 13.044 12.805 -21.010 1.00 65.81 100 ASN A CA 1
ATOM 819 C C . ASN A 1 100 ? 13.712 11.636 -20.264 1.00 65.81 100 ASN A C 1
ATOM 821 O O . ASN A 1 100 ? 13.534 11.499 -19.051 1.00 65.81 100 ASN A O 1
ATOM 825 N N . ASP A 1 101 ? 14.494 10.826 -20.979 1.00 61.34 101 ASP A N 1
ATOM 826 C CA . ASP A 1 101 ? 15.112 9.597 -20.452 1.00 61.34 101 ASP A CA 1
ATOM 827 C C . ASP A 1 101 ? 16.086 9.836 -19.280 1.00 61.34 101 ASP A C 1
ATOM 829 O O . ASP A 1 101 ? 16.391 8.914 -18.532 1.00 61.34 101 ASP A O 1
ATOM 833 N N . ASN A 1 102 ? 16.559 11.072 -19.072 1.00 63.69 102 ASN A N 1
ATOM 834 C CA . ASN A 1 102 ? 17.404 11.414 -17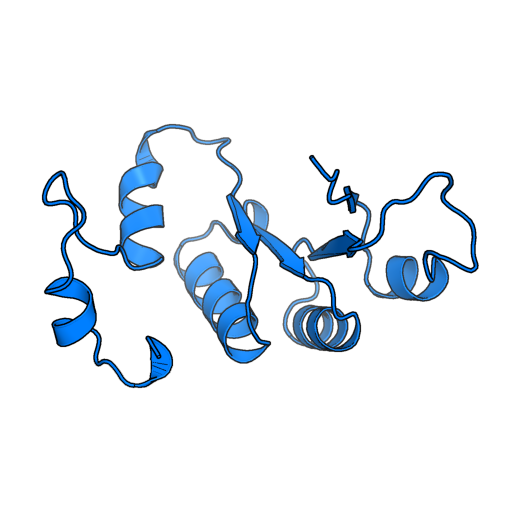.920 1.00 63.69 102 ASN A CA 1
ATOM 835 C C . ASN A 1 102 ? 16.592 11.737 -16.653 1.00 63.69 102 ASN A C 1
ATOM 837 O O . ASN A 1 102 ? 17.165 11.847 -15.571 1.00 63.69 102 ASN A O 1
ATOM 841 N N . ILE A 1 103 ? 15.282 11.954 -16.788 1.00 65.38 103 ILE A N 1
ATOM 842 C CA . ILE A 1 103 ? 14.370 12.355 -15.703 1.00 65.38 103 ILE A CA 1
ATOM 843 C C . ILE A 1 103 ? 13.554 11.156 -15.224 1.00 65.38 103 ILE A C 1
ATOM 845 O O . ILE A 1 103 ? 13.235 11.048 -14.042 1.00 65.38 103 ILE A O 1
ATOM 849 N N . VAL A 1 104 ? 13.229 10.247 -16.141 1.00 72.31 104 VAL A N 1
ATOM 850 C CA . VAL A 1 104 ? 12.484 9.024 -15.863 1.00 72.31 104 VAL A CA 1
ATOM 851 C C . VAL A 1 104 ? 13.260 7.850 -16.435 1.00 72.31 104 VAL A C 1
ATOM 853 O O . VAL A 1 104 ? 13.487 7.795 -17.640 1.00 72.31 104 VAL A O 1
ATOM 856 N N . ASP A 1 105 ? 13.619 6.890 -15.584 1.00 80.06 105 ASP A N 1
ATOM 857 C CA . ASP A 1 105 ? 14.206 5.631 -16.039 1.00 80.06 105 ASP A CA 1
ATOM 858 C C . ASP A 1 105 ? 13.101 4.730 -16.609 1.00 80.06 105 ASP A C 1
ATOM 860 O O . ASP A 1 105 ? 12.450 3.953 -15.905 1.00 80.06 105 ASP A O 1
ATOM 864 N N . VAL A 1 106 ? 12.842 4.903 -17.904 1.00 81.25 106 VAL A N 1
ATOM 865 C CA . VAL A 1 106 ? 11.764 4.220 -18.626 1.00 81.25 106 VAL A CA 1
ATOM 866 C C . VAL A 1 106 ? 11.946 2.699 -18.611 1.00 81.25 106 VAL A C 1
ATOM 868 O O . VAL A 1 106 ? 10.949 1.977 -18.581 1.00 81.25 106 VAL A O 1
ATOM 871 N N . GLU A 1 107 ? 13.183 2.198 -18.603 1.00 84.81 107 GLU A N 1
ATOM 872 C CA . GLU A 1 107 ? 13.451 0.756 -18.558 1.00 84.81 107 GLU A CA 1
ATOM 873 C C . GLU A 1 107 ? 13.068 0.175 -17.194 1.00 84.81 107 GLU A C 1
ATOM 875 O O . GLU A 1 107 ? 12.341 -0.817 -17.140 1.00 84.81 107 GLU A O 1
ATOM 880 N N . ILE A 1 108 ? 13.407 0.859 -16.093 1.00 85.88 108 ILE A N 1
ATOM 881 C CA . ILE A 1 108 ? 12.931 0.466 -14.757 1.00 85.88 108 ILE A CA 1
ATOM 882 C C . ILE A 1 108 ? 11.398 0.471 -14.694 1.00 85.88 108 ILE A C 1
ATOM 884 O O . ILE A 1 108 ? 10.798 -0.450 -14.136 1.00 85.88 108 ILE A O 1
ATOM 888 N N . LEU A 1 109 ? 10.728 1.476 -15.269 1.00 87.94 109 LEU A N 1
ATOM 889 C CA . LEU A 1 109 ? 9.261 1.512 -15.262 1.00 87.94 109 LEU A CA 1
ATOM 890 C C . LEU A 1 109 ? 8.644 0.353 -16.055 1.00 87.94 109 LEU A C 1
ATOM 892 O O . LEU A 1 109 ? 7.672 -0.250 -15.588 1.00 87.94 109 LEU A O 1
ATOM 896 N N . LYS A 1 110 ? 9.217 0.004 -17.214 1.00 87.69 110 LYS A N 1
ATOM 897 C CA . LYS A 1 110 ? 8.798 -1.163 -18.006 1.00 87.69 110 LYS A CA 1
ATOM 898 C C . LYS A 1 110 ? 8.972 -2.461 -17.222 1.00 87.69 110 LYS A C 1
ATOM 900 O O . LYS A 1 110 ? 8.027 -3.249 -17.154 1.00 87.69 110 LYS A O 1
ATOM 905 N N . ASP A 1 111 ? 10.123 -2.655 -16.580 1.00 89.31 111 ASP A N 1
ATOM 906 C CA . ASP A 1 111 ? 10.413 -3.843 -15.766 1.00 89.31 111 ASP A CA 1
ATOM 907 C C . ASP A 1 111 ? 9.428 -3.989 -14.598 1.00 89.31 111 ASP A C 1
ATOM 909 O O . ASP A 1 111 ? 8.941 -5.083 -14.289 1.00 89.31 111 ASP A O 1
ATOM 913 N N . LEU A 1 112 ? 9.064 -2.866 -13.978 1.00 90.00 112 LEU A N 1
ATOM 914 C CA . LEU A 1 112 ? 8.080 -2.813 -12.899 1.00 90.00 112 LEU A CA 1
ATOM 915 C C . LEU A 1 112 ? 6.626 -2.904 -13.385 1.00 90.00 112 LEU A C 1
ATOM 917 O O . LEU A 1 112 ? 5.716 -3.011 -12.551 1.00 90.00 112 LEU A O 1
ATOM 921 N N . LYS A 1 113 ? 6.395 -2.900 -14.704 1.00 92.56 113 LYS A N 1
ATOM 922 C CA . LYS A 1 113 ? 5.070 -2.806 -15.333 1.00 92.56 113 LYS A CA 1
ATOM 923 C C . LYS A 1 113 ? 4.278 -1.606 -14.808 1.00 92.56 113 LYS A C 1
ATOM 925 O O . LYS A 1 113 ? 3.115 -1.730 -14.425 1.00 92.56 113 LYS A O 1
ATOM 930 N N . ILE A 1 114 ? 4.948 -0.464 -14.699 1.00 90.06 114 ILE A N 1
ATOM 931 C CA . ILE A 1 114 ? 4.342 0.802 -14.296 1.00 90.06 114 ILE A CA 1
ATOM 932 C C . ILE A 1 114 ? 3.871 1.512 -15.560 1.00 90.06 114 ILE A C 1
ATOM 934 O O . ILE A 1 114 ? 4.670 1.946 -16.384 1.00 90.06 114 ILE A O 1
ATOM 938 N N . GLU A 1 115 ? 2.554 1.629 -15.694 1.00 87.12 115 GLU A N 1
ATOM 939 C CA . GLU A 1 115 ? 1.895 2.247 -16.853 1.00 87.12 115 GLU A CA 1
ATOM 940 C C . GLU A 1 115 ? 1.406 3.674 -16.559 1.00 87.12 115 GLU A C 1
ATOM 942 O O . GLU A 1 115 ? 0.897 4.358 -17.443 1.00 87.12 115 GLU A O 1
ATOM 947 N N . ALA A 1 116 ? 1.549 4.130 -15.311 1.00 85.00 116 ALA A N 1
ATOM 948 C CA . ALA A 1 116 ? 1.122 5.447 -14.864 1.00 85.00 116 ALA A CA 1
ATOM 949 C C . ALA A 1 116 ? 2.203 6.118 -14.013 1.00 85.00 116 ALA A C 1
ATOM 951 O O . ALA A 1 116 ? 2.843 5.491 -13.166 1.00 85.00 116 ALA A O 1
ATOM 952 N N . ILE A 1 117 ? 2.363 7.422 -14.223 1.00 84.75 117 ILE A N 1
ATOM 953 C CA . ILE A 1 117 ? 3.262 8.286 -13.464 1.00 84.75 117 ILE A CA 1
ATOM 954 C C . ILE A 1 117 ? 2.412 9.352 -12.781 1.00 84.75 117 ILE A C 1
ATOM 956 O O . ILE A 1 117 ? 1.582 9.993 -13.425 1.00 84.75 117 ILE A O 1
ATOM 960 N N . ASN A 1 118 ? 2.643 9.560 -11.488 1.00 82.69 118 ASN A N 1
ATOM 961 C CA . ASN A 1 118 ? 2.063 10.671 -10.749 1.00 82.69 118 ASN A CA 1
ATOM 962 C C . ASN A 1 118 ? 3.055 11.841 -10.743 1.00 82.69 118 ASN A C 1
ATOM 964 O O . ASN A 1 118 ? 4.183 11.696 -10.274 1.00 82.69 118 ASN A O 1
ATOM 968 N N . ILE A 1 119 ? 2.662 12.997 -11.276 1.00 80.88 119 ILE A N 1
ATOM 969 C CA . ILE A 1 119 ? 3.523 14.184 -11.335 1.00 80.88 119 ILE A CA 1
ATOM 970 C C . ILE A 1 119 ? 3.094 15.135 -10.227 1.00 80.88 119 ILE A C 1
ATOM 972 O O . ILE A 1 119 ? 1.970 15.638 -10.231 1.00 80.88 119 ILE A O 1
ATOM 976 N N . GLN A 1 120 ? 3.993 15.419 -9.288 1.00 69.75 120 GLN A N 1
ATOM 977 C CA . GLN A 1 120 ? 3.717 16.411 -8.261 1.00 69.75 120 GLN A CA 1
ATOM 978 C C . GLN A 1 120 ? 3.833 17.825 -8.857 1.00 69.75 120 GLN A C 1
ATOM 980 O O . GLN A 1 120 ? 4.931 18.349 -9.025 1.00 69.75 120 GLN A O 1
ATOM 985 N N . SER A 1 121 ? 2.707 18.472 -9.172 1.00 61.25 121 SER A N 1
ATOM 986 C CA . SER A 1 121 ? 2.717 19.882 -9.581 1.00 61.25 121 SER A CA 1
ATOM 987 C C . SER A 1 121 ? 2.892 20.787 -8.358 1.00 61.25 121 SER A C 1
ATOM 989 O O . SER A 1 121 ? 2.053 20.762 -7.454 1.00 61.25 121 SER A O 1
ATOM 991 N N . TRP A 1 122 ? 3.943 21.606 -8.325 1.00 58.12 122 TRP A N 1
ATOM 992 C CA . TRP A 1 122 ? 4.089 22.643 -7.302 1.00 58.12 122 TRP A CA 1
ATOM 993 C C . TRP A 1 122 ? 3.091 23.794 -7.512 1.00 58.12 122 TRP A C 1
ATOM 995 O O . TRP A 1 122 ? 2.909 24.283 -8.629 1.00 58.12 122 TRP A O 1
ATOM 1005 N N . ARG A 1 123 ? 2.492 24.234 -6.402 1.00 45.69 123 ARG A N 1
ATOM 1006 C CA . ARG A 1 123 ? 2.157 25.633 -6.112 1.00 45.69 123 ARG A CA 1
ATOM 1007 C C . ARG A 1 123 ? 3.110 26.120 -5.031 1.00 45.69 123 ARG A C 1
ATOM 1009 O O . ARG A 1 123 ? 3.469 25.277 -4.178 1.00 45.69 123 ARG A O 1
#

InterPro domains:
 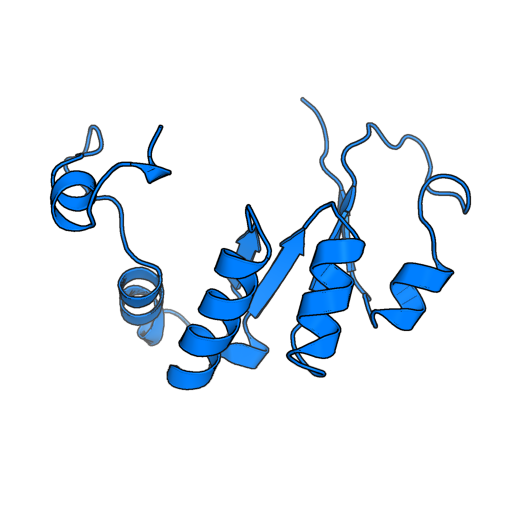 IPR017946 PLC-like phosphodiesterase, TIM beta/alpha-barrel domain superfamily [G3DSA:3.20.20.190] (1-122)
  IPR017946 PLC-like phosphodiesterase, TIM beta/alpha-barrel domain superfamily [SSF51695] (2-94)

Sequence (123 aa):
NIKKLTLVELKNIKFEDNREIPTTIEVFNALENYANDLRYSCDIRDIKTGLKLIDIATEFDILDKIEITERNHNVLLKLREYDKKIKLVHTLTDSISSINDNIVDVEILKDLKIEAINIQSWR

Foldseek 3Di:
DCVVDDPVRQQPDADPVRDGDDDPLVVCVVCVPVDPQAADEDEDDALVRLLVVCVVCVVVVNQVRYEYEDQDLVSLVVSCVVPVRHAYEHEQDDCPPDDDCVRDVVVSCVVSVHPHYHYDHDD

Radius of gyration: 16.55 Å; chains: 1; bounding box: 39×36×43 Å

Organism: NCBI:txid412755

Secondary structure (DSSP, 8-state):
-GGGS-HHHHHTPBPTTSPBPPPHHHHHHHHTTT-TT--EEEE-SSHHHHHHHHHHHHHTT-GGGEEEEES-HHHHHHHHHH-SS-EEEEEE-S--SS--TTTS-HHHHHHTT---EEE----